Protein AF-A0A0D9X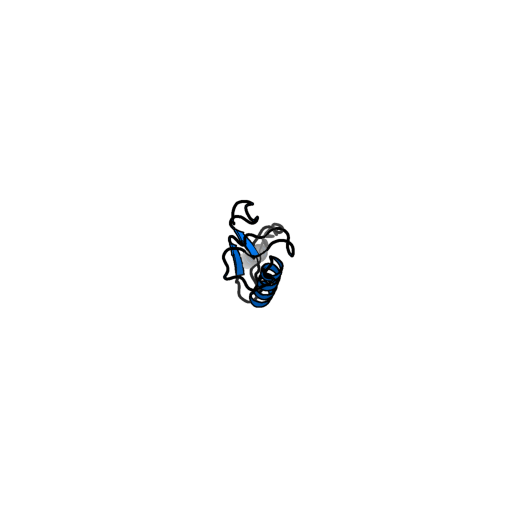G10-F1 (afdb_monomer_lite)

Organism: NCBI:txid77586

pLDDT: mean 80.92, std 14.44, range [48.78, 98.12]

Radius of gyration: 29.99 Å; chains: 1; bounding box: 60×42×80 Å

Structure (mmCIF, N/CA/C/O backbone):
data_AF-A0A0D9XG10-F1
#
_entry.id   AF-A0A0D9XG10-F1
#
loop_
_atom_site.group_PDB
_atom_site.id
_atom_site.type_symbol
_atom_site.label_atom_id
_atom_site.label_alt_id
_atom_site.label_comp_id
_atom_site.label_asym_id
_atom_site.label_entity_id
_atom_site.label_seq_id
_atom_site.pdbx_PDB_ins_code
_atom_site.Cartn_x
_atom_site.Cartn_y
_atom_site.Cartn_z
_atom_site.occupancy
_atom_site.B_iso_or_equiv
_atom_site.auth_seq_id
_atom_site.auth_comp_id
_atom_site.auth_asym_id
_atom_site.auth_atom_id
_atom_site.pdbx_PDB_model_num
ATOM 1 N N . MET A 1 1 ? -38.556 27.025 61.604 1.00 62.66 1 MET A N 1
ATOM 2 C CA . MET A 1 1 ? -37.265 27.427 61.001 1.00 62.66 1 MET A CA 1
ATOM 3 C C . MET A 1 1 ? -36.477 26.237 60.441 1.00 62.66 1 MET A C 1
ATOM 5 O O . MET A 1 1 ? -36.064 26.317 59.297 1.00 62.66 1 MET A O 1
ATOM 9 N N . GLY A 1 2 ? -36.321 25.114 61.161 1.00 77.06 2 GLY A N 1
ATOM 10 C CA . GLY A 1 2 ? -35.474 23.988 60.709 1.00 77.06 2 GLY A CA 1
ATOM 11 C C . GLY A 1 2 ? -35.919 23.256 59.431 1.00 77.06 2 GLY A C 1
ATOM 12 O O . GLY A 1 2 ? -35.093 23.006 58.562 1.00 77.06 2 GLY A O 1
ATOM 13 N N . ILE A 1 3 ? -37.216 22.965 59.270 1.00 80.62 3 ILE A N 1
ATOM 14 C CA . ILE A 1 3 ? -37.722 22.199 58.109 1.00 80.62 3 ILE A CA 1
ATOM 15 C C . ILE A 1 3 ? -37.588 23.002 56.806 1.00 80.62 3 ILE A C 1
ATOM 17 O O . ILE A 1 3 ? -37.202 22.455 55.780 1.00 80.62 3 ILE A O 1
ATOM 21 N N . LEU A 1 4 ? -37.834 24.315 56.856 1.00 79.38 4 LEU A N 1
ATOM 22 C CA . LEU A 1 4 ? -37.693 25.191 55.692 1.00 79.38 4 LEU A CA 1
ATOM 23 C C . LEU A 1 4 ? -36.226 25.319 55.253 1.00 79.38 4 LEU A C 1
ATOM 25 O O . LEU A 1 4 ? -35.950 25.280 54.060 1.00 79.38 4 LEU A O 1
ATOM 29 N N . HIS A 1 5 ? -35.284 25.384 56.201 1.00 80.12 5 HIS A N 1
ATOM 30 C CA . HIS A 1 5 ? -33.851 25.338 55.893 1.00 80.12 5 HIS A CA 1
ATOM 31 C C . HIS A 1 5 ? -33.420 23.995 55.302 1.00 80.12 5 HIS A C 1
ATOM 33 O O . HIS A 1 5 ? -32.619 23.978 54.372 1.00 80.12 5 HIS A O 1
ATOM 39 N N . LEU A 1 6 ? -33.967 22.884 55.803 1.00 80.44 6 LEU A N 1
ATOM 40 C CA . LEU A 1 6 ? -33.657 21.548 55.296 1.00 80.44 6 LEU A CA 1
ATOM 41 C C . LEU A 1 6 ? -34.158 21.361 53.855 1.00 80.44 6 LEU A C 1
ATOM 43 O O . LEU A 1 6 ? -33.435 20.838 53.012 1.00 80.44 6 LEU A O 1
ATOM 47 N N . LEU A 1 7 ? -35.364 21.856 53.557 1.00 83.75 7 LEU A N 1
ATOM 48 C CA . LEU A 1 7 ? -35.918 21.878 52.201 1.00 83.75 7 LEU A CA 1
ATOM 49 C C . LEU A 1 7 ? -35.095 22.773 51.265 1.00 83.75 7 LEU A C 1
ATOM 51 O O . LEU A 1 7 ? -34.860 22.409 50.115 1.00 83.75 7 LEU A O 1
ATOM 55 N N . PHE A 1 8 ? -34.615 23.915 51.761 1.00 82.12 8 PHE A N 1
ATOM 56 C CA . PHE A 1 8 ? -33.770 24.822 50.985 1.00 82.12 8 PHE A CA 1
ATOM 57 C C . PHE A 1 8 ? -32.394 24.211 50.678 1.00 82.12 8 PHE A C 1
ATOM 59 O O . PHE A 1 8 ? -31.906 24.316 49.557 1.00 82.12 8 PHE A O 1
ATOM 66 N N . LEU A 1 9 ? -31.795 23.509 51.645 1.00 79.00 9 LEU A N 1
ATOM 67 C CA . LEU A 1 9 ? -30.555 22.749 51.461 1.00 79.00 9 LEU A CA 1
ATOM 68 C C . LEU A 1 9 ? -30.718 21.625 50.431 1.00 79.00 9 LEU A C 1
ATOM 70 O O . LEU A 1 9 ? -29.862 21.479 49.564 1.00 79.00 9 LEU A O 1
ATOM 74 N N . LEU A 1 10 ? -31.824 20.877 50.470 1.00 78.44 10 LEU A N 1
ATOM 75 C CA . LEU A 1 10 ? -32.113 19.831 49.481 1.00 78.44 10 LEU A CA 1
ATOM 76 C C . LEU A 1 10 ? -32.282 20.396 48.062 1.00 78.44 10 LEU A C 1
ATOM 78 O O . LEU A 1 10 ? -31.762 19.817 47.111 1.00 78.44 10 LEU A O 1
ATOM 82 N N . LEU A 1 11 ? -32.947 21.548 47.917 1.00 77.00 11 LEU A N 1
ATOM 83 C CA . LEU A 1 11 ? -33.081 22.243 46.630 1.00 77.00 11 LEU A CA 1
ATOM 84 C C . LEU A 1 11 ? -31.736 22.738 46.091 1.00 77.00 11 LEU A C 1
ATOM 86 O O . LEU A 1 11 ? -31.481 22.621 44.895 1.00 77.00 11 LEU A O 1
ATOM 90 N N . LEU A 1 12 ? -30.865 23.262 46.960 1.00 72.25 12 LEU A N 1
ATOM 91 C CA . LEU A 1 12 ? -29.523 23.686 46.561 1.00 72.25 12 LEU A CA 1
ATOM 92 C C . LEU A 1 12 ? -28.659 22.503 46.120 1.00 72.25 12 LEU A C 1
ATOM 94 O O . LEU A 1 12 ? -27.945 22.629 45.132 1.00 72.25 12 LEU A O 1
ATOM 98 N N . VAL A 1 13 ? -28.745 21.355 46.798 1.00 70.69 13 VAL A N 1
ATOM 99 C CA . VAL A 1 13 ? -28.000 20.147 46.408 1.00 70.69 13 VAL A CA 1
ATOM 100 C C . VAL A 1 13 ? -28.482 19.622 45.051 1.00 70.69 13 VAL A C 1
ATOM 102 O O . VAL A 1 13 ? -27.654 19.390 44.177 1.00 70.69 13 VAL A O 1
ATOM 105 N N . ALA A 1 14 ? -29.798 19.538 44.829 1.00 69.19 14 ALA A N 1
ATOM 106 C CA . ALA A 1 14 ? -30.362 19.090 43.551 1.00 69.19 14 ALA A CA 1
ATOM 107 C C . ALA A 1 14 ? -30.107 20.071 42.386 1.00 69.19 14 ALA A C 1
ATOM 109 O O . ALA A 1 14 ? -30.049 19.668 41.228 1.00 69.19 14 ALA A O 1
ATOM 110 N N . ALA A 1 15 ? -29.941 21.369 42.661 1.00 63.97 15 ALA A N 1
ATOM 111 C CA . ALA A 1 15 ? -29.633 22.367 41.633 1.00 63.97 15 ALA A CA 1
ATOM 112 C C . ALA A 1 15 ? -28.157 22.360 41.187 1.00 63.97 15 ALA A C 1
ATOM 114 O O . ALA A 1 15 ? -27.823 22.977 40.175 1.00 63.97 15 ALA A O 1
ATOM 115 N N . VAL A 1 16 ? -27.270 21.679 41.925 1.00 59.88 16 VAL A N 1
ATOM 116 C CA . VAL A 1 16 ? -25.838 21.555 41.595 1.00 59.88 16 VAL A CA 1
ATOM 117 C C . VAL A 1 16 ? -25.565 20.333 40.701 1.00 59.88 16 VAL A C 1
ATOM 119 O O . VAL A 1 16 ? -24.436 20.138 40.246 1.00 59.88 16 VAL A O 1
ATOM 122 N N . GLU A 1 17 ? -26.591 19.546 40.358 1.00 59.41 17 GLU A N 1
ATOM 123 C CA . GLU A 1 17 ? -26.469 18.410 39.444 1.00 59.41 17 GLU A CA 1
ATOM 124 C C . GLU A 1 17 ? -26.044 18.866 38.031 1.00 59.41 17 GLU A C 1
ATOM 126 O O . GLU A 1 17 ? -26.835 19.286 37.187 1.00 59.41 17 GLU A O 1
ATOM 131 N N . GLY A 1 18 ? -24.741 18.756 37.772 1.00 53.34 18 GLY A N 1
ATOM 132 C CA . GLY A 1 18 ? -24.183 18.486 36.456 1.00 53.34 18 GLY A CA 1
ATOM 133 C C . GLY A 1 18 ? -24.346 19.593 35.419 1.00 53.34 18 GLY A C 1
ATOM 134 O O . GLY A 1 18 ? -25.078 19.445 34.439 1.00 53.34 18 GLY A O 1
ATOM 135 N N . ARG A 1 19 ? -23.502 20.628 35.503 1.00 54.38 19 ARG A N 1
ATOM 136 C CA . ARG A 1 19 ? -23.035 21.291 34.277 1.00 54.38 19 ARG A CA 1
ATOM 137 C C . ARG A 1 19 ? -22.329 20.229 33.429 1.00 54.38 19 ARG A C 1
ATOM 139 O O . ARG A 1 19 ? -21.171 19.901 33.659 1.00 54.38 19 ARG A O 1
ATOM 146 N N . LYS A 1 20 ? -23.053 19.660 32.467 1.00 50.28 20 LYS A N 1
ATOM 147 C CA . LYS A 1 20 ? -22.500 18.766 31.453 1.00 50.28 20 LYS A CA 1
ATOM 148 C C . LYS A 1 20 ? -21.522 19.592 30.623 1.00 50.28 20 LYS A C 1
ATOM 150 O O . LYS A 1 20 ? -21.945 20.404 29.799 1.00 50.28 20 LYS A O 1
ATOM 155 N N . GLU A 1 21 ? -20.226 19.431 30.879 1.00 58.44 21 GLU A N 1
ATOM 156 C CA . GLU A 1 21 ? -19.192 19.962 30.001 1.00 58.44 21 GLU A CA 1
ATOM 157 C C . GLU A 1 21 ? -19.446 19.406 28.604 1.00 58.44 21 GLU A C 1
ATOM 159 O O . GLU A 1 21 ? -19.345 18.206 28.335 1.00 58.44 21 GLU A O 1
ATOM 164 N N . LYS A 1 22 ? -19.831 20.303 27.698 1.00 50.78 22 LYS A N 1
ATOM 165 C CA . LYS A 1 22 ? -19.754 20.049 26.269 1.00 50.78 22 LYS A CA 1
ATOM 166 C C . LYS A 1 22 ? -18.261 19.966 25.968 1.00 50.78 22 LYS A C 1
ATOM 168 O O . LYS A 1 22 ? -17.629 20.982 25.701 1.00 50.78 22 LYS A O 1
ATOM 173 N N . SER A 1 23 ? -17.698 18.762 26.063 1.00 54.00 23 SER A N 1
ATOM 174 C CA . SER A 1 23 ? -16.416 18.463 25.438 1.00 54.00 23 SER A CA 1
ATOM 175 C C . SER A 1 23 ? -16.592 18.810 23.965 1.00 54.00 23 SER A C 1
ATOM 177 O O . SER A 1 23 ? -17.368 18.174 23.246 1.00 54.00 23 SER A O 1
ATOM 179 N N . GLY A 1 24 ? -16.007 19.939 23.569 1.00 48.78 24 GLY A N 1
ATOM 180 C CA . GLY A 1 24 ? -16.009 20.391 22.194 1.00 48.78 24 GLY A CA 1
ATOM 181 C C . GLY A 1 24 ? -15.386 19.286 21.365 1.00 48.78 24 GLY A C 1
ATOM 182 O O . GLY A 1 24 ? -14.201 19.001 21.514 1.00 48.78 24 GLY A O 1
ATOM 183 N N . GLY A 1 25 ? -16.199 18.639 20.530 1.00 51.72 25 GLY A N 1
ATOM 184 C CA . GLY A 1 25 ? -15.727 17.696 19.532 1.00 51.72 25 GLY A CA 1
ATOM 185 C C . GLY A 1 25 ? -14.787 18.427 18.586 1.00 51.72 25 GLY A C 1
ATOM 186 O O . GLY A 1 25 ? -15.231 19.049 17.624 1.00 51.72 25 GLY A O 1
ATOM 187 N N . GLY A 1 26 ? -13.492 18.386 18.899 1.00 50.72 26 GLY A N 1
ATOM 188 C CA . GLY A 1 26 ? -12.431 18.804 18.003 1.00 50.72 26 GLY A CA 1
ATOM 189 C C . GLY A 1 26 ? -12.538 17.968 16.737 1.00 50.72 26 GLY A C 1
ATOM 190 O O . GLY A 1 26 ? -12.496 16.739 16.787 1.00 50.72 26 GLY A O 1
ATOM 191 N N . GLY A 1 27 ? -12.753 18.634 15.606 1.00 56.16 27 GLY A N 1
ATOM 192 C CA . GLY A 1 27 ? -12.860 17.969 14.318 1.00 56.16 27 GLY A CA 1
ATOM 193 C C . GLY A 1 27 ? -11.631 17.102 14.036 1.00 56.16 27 GLY A C 1
ATOM 194 O O . GLY A 1 27 ? -10.507 17.551 14.180 1.00 56.16 27 GLY A O 1
ATOM 195 N N . GLY A 1 28 ? -11.861 15.852 13.643 1.00 61.31 28 GLY A N 1
ATOM 196 C CA . GLY A 1 28 ? -11.181 15.189 12.525 1.00 61.31 28 GLY A CA 1
ATOM 197 C C . GLY A 1 28 ? -9.666 14.929 12.509 1.00 61.31 28 GLY A C 1
ATOM 198 O O . GLY A 1 28 ? -9.229 14.411 11.490 1.00 61.31 28 GLY A O 1
ATOM 199 N N . TRP A 1 29 ? -8.864 15.225 13.539 1.00 63.91 29 TRP A N 1
ATOM 200 C CA . TRP A 1 29 ? -7.387 15.076 13.456 1.00 63.91 29 TRP A CA 1
ATOM 201 C C . TRP A 1 29 ? -6.783 13.888 14.234 1.00 63.91 29 TRP A C 1
ATOM 203 O O . TRP A 1 29 ? -5.564 13.755 14.298 1.00 63.91 29 TRP A O 1
ATOM 213 N N . GLY A 1 30 ? -7.601 13.017 14.834 1.00 77.56 30 GLY A N 1
ATOM 214 C CA . GLY A 1 30 ? -7.125 11.848 15.590 1.00 77.56 30 GLY A CA 1
ATOM 215 C C . GLY A 1 30 ? -7.049 10.567 14.754 1.00 77.56 30 GLY A C 1
ATOM 216 O O . GLY A 1 30 ? -7.910 10.332 13.903 1.00 77.56 30 GLY A O 1
ATOM 217 N N . LEU A 1 31 ? -6.058 9.708 15.031 1.00 85.25 31 LEU A N 1
ATOM 218 C CA . LEU A 1 31 ? -6.020 8.348 14.482 1.00 85.25 31 LEU A CA 1
ATOM 219 C C . LEU A 1 31 ? -7.296 7.595 14.871 1.00 85.25 31 LEU A C 1
ATOM 221 O O . LEU A 1 31 ? -7.723 7.611 16.028 1.00 85.25 31 LEU A O 1
ATOM 225 N N . ARG A 1 32 ? -7.910 6.932 13.889 1.00 88.81 32 ARG A N 1
ATOM 226 C CA . ARG A 1 32 ? -9.119 6.134 14.093 1.00 88.81 32 ARG A CA 1
ATOM 227 C C . ARG A 1 32 ? -8.736 4.688 14.359 1.00 88.81 32 ARG A C 1
ATOM 229 O O . ARG A 1 32 ? -8.403 3.956 13.437 1.00 88.81 32 ARG A O 1
ATOM 236 N N . PHE A 1 33 ? -8.805 4.294 15.622 1.00 93.06 33 PHE A N 1
ATOM 237 C CA . PHE A 1 33 ? -8.639 2.904 16.032 1.00 93.06 33 PHE A CA 1
ATOM 238 C C . PHE A 1 33 ? -9.912 2.108 15.741 1.00 93.06 33 PHE A C 1
ATOM 240 O O . PHE A 1 33 ? -11.028 2.637 15.808 1.00 93.06 33 PHE A O 1
ATOM 247 N N . ARG A 1 34 ? -9.759 0.818 15.439 1.00 93.00 34 ARG A N 1
ATOM 248 C CA . ARG A 1 34 ? -10.897 -0.078 15.213 1.00 93.00 34 ARG A CA 1
ATOM 249 C C . ARG A 1 34 ? -11.749 -0.193 16.474 1.00 93.00 34 ARG A C 1
ATOM 251 O O . ARG A 1 34 ? -11.251 -0.581 17.524 1.00 93.00 34 ARG A O 1
ATOM 258 N N . SER A 1 35 ? -13.050 0.072 16.356 1.00 90.81 35 SER A N 1
ATOM 259 C CA . SER A 1 35 ? -13.965 0.131 17.509 1.00 90.81 35 SER A CA 1
ATOM 260 C C . SER A 1 35 ? -14.104 -1.186 18.284 1.00 90.81 35 SER A C 1
ATOM 262 O O . SER A 1 35 ? -14.497 -1.148 19.444 1.00 90.81 35 SER A O 1
ATOM 264 N N . GLY A 1 36 ? -13.835 -2.335 17.652 1.00 93.75 36 GLY A N 1
ATOM 265 C CA . GLY A 1 36 ? -13.942 -3.647 18.297 1.00 93.75 36 GLY A CA 1
ATOM 266 C C . GLY A 1 36 ? -12.669 -4.073 19.032 1.00 93.75 36 GLY A C 1
ATOM 267 O O . GLY A 1 36 ? -12.735 -4.519 20.170 1.00 93.75 36 GLY A O 1
ATOM 268 N N . SER A 1 37 ? -11.510 -3.931 18.387 1.00 93.88 37 SER A N 1
ATOM 269 C CA . SER A 1 37 ? -10.221 -4.409 18.906 1.00 93.88 37 SER A CA 1
ATOM 270 C C . SER A 1 37 ? -9.370 -3.324 19.569 1.00 93.88 37 SER A C 1
ATOM 272 O O . SER A 1 37 ? -8.394 -3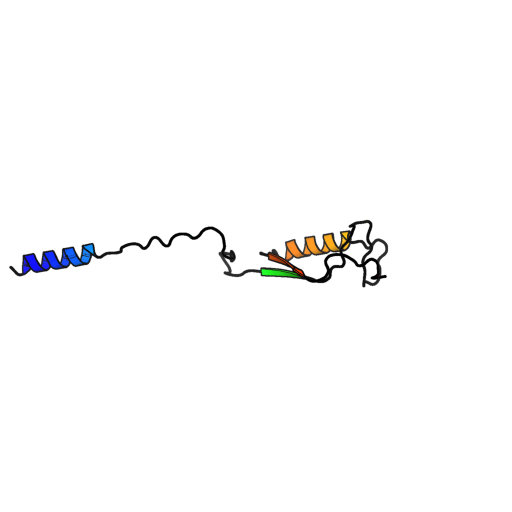.646 20.238 1.00 93.88 37 SER A O 1
ATOM 274 N N . GLY A 1 38 ? -9.676 -2.042 19.345 1.00 94.81 38 GLY A N 1
ATOM 275 C CA . GLY A 1 38 ? -8.832 -0.922 19.768 1.00 94.81 38 GLY A CA 1
ATOM 276 C C . GLY A 1 38 ? -7.480 -0.856 19.046 1.00 94.81 38 GLY A C 1
ATOM 277 O O . GLY A 1 38 ? -6.594 -0.128 19.479 1.00 94.81 38 GLY A O 1
ATOM 278 N N . THR A 1 39 ? -7.292 -1.614 17.962 1.00 95.81 39 THR A N 1
ATOM 279 C CA . THR A 1 39 ? -6.016 -1.697 17.238 1.00 95.81 39 THR A CA 1
ATOM 280 C C . THR A 1 39 ? -5.945 -0.705 16.083 1.00 95.81 39 THR A C 1
ATOM 282 O O . THR A 1 39 ? -6.970 -0.317 15.516 1.00 95.81 39 THR A O 1
ATOM 285 N N . PHE A 1 40 ? -4.716 -0.365 15.699 1.00 95.94 40 PHE A N 1
ATOM 286 C CA . PHE A 1 40 ? -4.387 0.370 14.482 1.00 95.94 40 PHE A CA 1
ATOM 287 C C . PHE A 1 40 ? -3.247 -0.365 13.772 1.00 95.94 40 PHE A C 1
ATOM 289 O O . PHE A 1 40 ? -2.144 -0.467 14.313 1.00 95.94 40 PHE A O 1
ATOM 296 N N . LYS A 1 41 ? -3.523 -0.947 12.605 1.00 96.38 41 LYS A N 1
ATOM 297 C CA . LYS A 1 41 ? -2.567 -1.758 11.847 1.00 96.38 41 LYS A CA 1
ATOM 298 C C . LYS A 1 41 ? -1.907 -0.912 10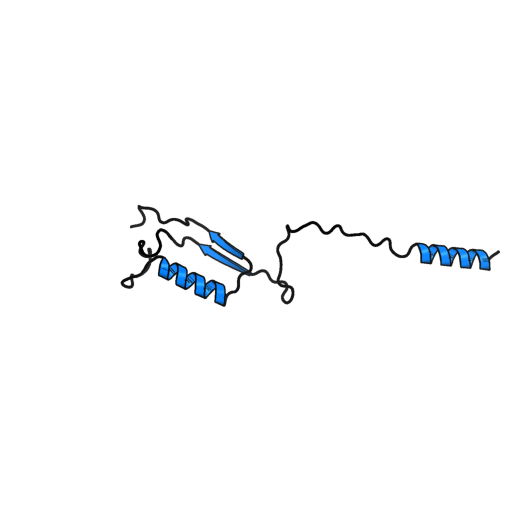.764 1.00 96.38 41 LYS A C 1
ATOM 300 O O . LYS A 1 41 ? -2.589 -0.332 9.922 1.00 96.38 41 LYS A O 1
ATOM 305 N N . VAL A 1 42 ? -0.577 -0.918 10.754 1.00 97.12 42 VAL A N 1
ATOM 306 C CA . VAL A 1 42 ? 0.237 -0.254 9.735 1.00 97.12 42 VAL A CA 1
ATOM 307 C C . VAL A 1 42 ? 0.948 -1.303 8.893 1.00 97.12 42 VAL A C 1
ATOM 309 O O . VAL A 1 42 ? 1.600 -2.189 9.440 1.00 97.12 42 VAL A O 1
ATOM 312 N N . VAL A 1 43 ? 0.853 -1.187 7.571 1.00 97.62 43 VAL A N 1
ATOM 313 C CA . VAL A 1 43 ? 1.700 -1.945 6.640 1.00 97.62 43 VAL A CA 1
ATOM 314 C C . VAL A 1 43 ? 2.749 -1.001 6.075 1.00 97.62 43 VAL A C 1
ATOM 316 O O . VAL A 1 43 ? 2.418 0.014 5.463 1.00 97.62 43 VAL A O 1
ATOM 319 N N . GLN A 1 44 ? 4.019 -1.336 6.280 1.00 96.62 44 GLN A N 1
ATOM 320 C CA . GLN A 1 44 ? 5.143 -0.581 5.744 1.00 96.62 44 GLN A CA 1
ATOM 321 C C . GLN A 1 44 ? 5.706 -1.285 4.509 1.00 96.62 44 GLN A C 1
ATOM 323 O O . GLN A 1 44 ? 6.011 -2.474 4.547 1.00 96.62 44 GLN A O 1
ATOM 328 N N . VAL A 1 45 ? 5.859 -0.535 3.422 1.00 94.44 45 VAL A N 1
ATOM 329 C CA . VAL A 1 45 ? 6.488 -0.984 2.180 1.00 94.44 45 VAL A CA 1
ATOM 330 C C . VAL A 1 45 ? 7.761 -0.168 1.994 1.00 94.44 45 VAL A C 1
ATOM 332 O O . VAL A 1 45 ? 7.693 1.049 1.826 1.00 94.44 45 VAL A O 1
ATOM 335 N N . ALA A 1 46 ? 8.916 -0.821 2.051 1.00 91.25 46 ALA A N 1
ATOM 336 C CA . ALA A 1 46 ? 10.215 -0.172 1.909 1.00 91.25 46 ALA A CA 1
ATOM 337 C C . ALA A 1 46 ? 10.845 -0.484 0.545 1.00 91.25 46 ALA A C 1
ATOM 339 O O . ALA A 1 46 ? 10.654 -1.585 0.036 1.00 91.25 46 ALA A O 1
ATOM 340 N N . ASP A 1 47 ? 11.561 0.493 -0.025 1.00 85.62 47 ASP A N 1
ATOM 341 C CA . ASP A 1 47 ? 12.527 0.331 -1.130 1.00 85.62 47 ASP A CA 1
ATOM 342 C C . ASP A 1 47 ? 12.056 -0.556 -2.300 1.00 85.62 47 ASP A C 1
ATOM 344 O O . ASP A 1 47 ? 12.803 -1.335 -2.876 1.00 85.62 47 ASP A O 1
ATOM 348 N N . MET A 1 48 ? 10.787 -0.423 -2.693 1.00 83.94 48 MET A N 1
ATOM 349 C CA . MET A 1 48 ? 10.159 -1.258 -3.728 1.00 83.94 48 MET A CA 1
ATOM 350 C C . MET A 1 48 ? 10.677 -1.029 -5.164 1.00 83.94 48 MET A C 1
ATOM 352 O O . MET A 1 48 ? 10.153 -1.663 -6.077 1.00 83.94 48 MET A O 1
ATOM 356 N N . HIS A 1 49 ? 11.622 -0.096 -5.370 1.00 85.81 49 HIS A N 1
ATOM 357 C CA . HIS A 1 49 ? 12.216 0.281 -6.666 1.00 85.81 49 HIS A CA 1
ATOM 358 C C . HIS A 1 49 ? 11.210 0.337 -7.832 1.00 85.81 49 HIS A C 1
ATOM 360 O O . HIS A 1 49 ? 11.455 -0.162 -8.929 1.00 85.81 49 HIS A O 1
ATOM 366 N N . TYR A 1 50 ? 10.056 0.958 -7.591 1.00 87.12 50 TYR A N 1
ATOM 367 C CA . TYR A 1 50 ? 8.944 0.981 -8.536 1.00 87.12 50 TYR A CA 1
ATOM 368 C C . TYR A 1 50 ? 9.110 2.127 -9.541 1.00 87.12 50 TYR A C 1
ATOM 370 O O . TYR A 1 50 ? 9.440 3.253 -9.156 1.00 87.12 50 TYR A O 1
ATOM 378 N N . ALA A 1 51 ? 8.863 1.883 -10.828 1.00 87.25 51 ALA A N 1
ATOM 379 C CA . ALA A 1 51 ? 8.954 2.903 -11.870 1.00 87.25 51 ALA A CA 1
ATOM 380 C C . ALA A 1 51 ? 7.746 2.875 -12.831 1.00 87.25 51 ALA A C 1
ATOM 382 O O . ALA A 1 51 ? 6.653 3.296 -12.442 1.00 87.25 51 ALA A O 1
ATOM 383 N N . ASP A 1 52 ? 7.919 2.428 -14.079 1.00 88.19 52 ASP A N 1
ATOM 384 C CA . ASP A 1 52 ? 6.957 2.585 -15.176 1.00 88.19 52 ASP A CA 1
ATOM 385 C C . ASP A 1 52 ? 6.090 1.337 -15.412 1.00 88.19 52 ASP A C 1
ATOM 387 O O . ASP A 1 52 ? 5.692 1.017 -16.545 1.00 88.19 52 ASP A O 1
ATOM 391 N N . GLY A 1 53 ? 5.751 0.609 -14.347 1.00 88.56 53 GLY A N 1
ATOM 392 C CA . GLY A 1 53 ? 4.749 -0.446 -14.434 1.00 88.56 53 GLY A CA 1
ATOM 393 C C . GLY A 1 53 ? 5.247 -1.602 -15.306 1.00 88.56 53 GLY A C 1
ATOM 394 O O . GLY A 1 53 ? 6.341 -2.131 -15.143 1.00 88.56 53 GLY A O 1
ATOM 395 N N . ARG A 1 54 ? 4.455 -1.958 -16.323 1.00 89.44 54 ARG A N 1
ATOM 396 C CA . ARG A 1 54 ? 4.788 -3.034 -17.274 1.00 89.44 54 ARG A CA 1
ATOM 397 C C . ARG A 1 54 ? 6.110 -2.815 -18.024 1.00 89.44 54 ARG A C 1
ATOM 399 O O . ARG A 1 54 ? 6.657 -3.771 -18.562 1.00 89.44 54 ARG A O 1
ATOM 406 N N . ARG A 1 55 ? 6.575 -1.566 -18.142 1.00 87.56 55 ARG A N 1
ATOM 407 C CA . ARG A 1 55 ? 7.800 -1.220 -18.885 1.00 87.56 55 ARG A CA 1
ATOM 408 C C . ARG A 1 55 ? 9.066 -1.394 -18.055 1.00 87.56 55 ARG A C 1
ATOM 410 O O . ARG A 1 55 ? 10.152 -1.424 -18.627 1.00 87.56 55 ARG A O 1
ATOM 417 N N . THR A 1 56 ? 8.930 -1.523 -16.743 1.00 86.38 56 THR A N 1
ATOM 418 C CA . THR A 1 56 ? 10.054 -1.625 -15.825 1.00 86.38 56 THR A CA 1
ATOM 419 C C . THR A 1 56 ? 10.099 -3.029 -15.251 1.00 86.38 56 THR A C 1
ATOM 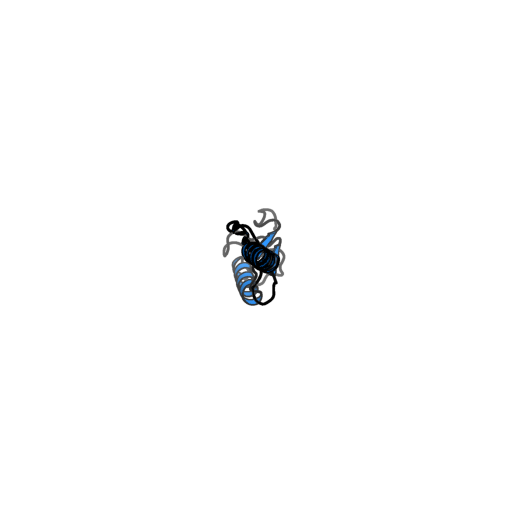421 O O . THR A 1 56 ? 9.135 -3.499 -14.653 1.00 86.38 56 THR A O 1
ATOM 424 N N . GLY A 1 57 ? 11.221 -3.711 -15.481 1.00 86.06 57 GLY A N 1
ATOM 425 C CA . GLY A 1 57 ? 11.496 -5.013 -14.883 1.00 86.06 57 GLY A CA 1
ATOM 426 C C . GLY A 1 57 ? 11.816 -4.899 -13.395 1.00 86.06 57 GLY A C 1
ATOM 427 O O . GLY A 1 57 ? 12.315 -3.866 -12.943 1.00 86.06 57 GLY A O 1
ATOM 428 N N . CYS A 1 58 ? 11.568 -5.978 -12.662 1.00 84.19 58 CYS A N 1
ATOM 429 C CA . CYS A 1 58 ? 11.949 -6.108 -11.256 1.00 84.19 58 CYS A CA 1
ATOM 430 C C . CYS A 1 58 ? 13.476 -5.983 -11.081 1.00 84.19 58 CYS A C 1
ATOM 432 O O . CYS A 1 58 ? 14.227 -6.388 -11.970 1.00 84.19 58 CYS A O 1
ATOM 434 N N . LEU A 1 59 ? 13.922 -5.422 -9.956 1.00 79.12 59 LEU A N 1
ATOM 435 C CA . LEU A 1 59 ? 15.323 -5.445 -9.518 1.00 79.12 59 LEU A CA 1
ATOM 436 C C . LEU A 1 59 ? 15.494 -6.403 -8.344 1.00 79.12 59 LEU A C 1
ATOM 438 O O . LEU A 1 59 ? 14.512 -6.723 -7.677 1.00 79.12 59 LEU A O 1
ATOM 442 N N . ASP A 1 60 ? 16.734 -6.827 -8.104 1.00 76.00 60 ASP A N 1
ATOM 443 C CA . ASP A 1 60 ? 17.142 -7.523 -6.877 1.00 76.00 60 ASP A CA 1
ATOM 444 C C . ASP A 1 60 ? 16.395 -8.846 -6.614 1.00 76.00 60 ASP A C 1
ATOM 446 O O . ASP A 1 60 ? 16.242 -9.288 -5.476 1.00 76.00 60 ASP A O 1
ATOM 450 N N . VAL A 1 61 ? 15.925 -9.499 -7.684 1.00 76.94 61 VAL A N 1
ATOM 451 C CA . VAL A 1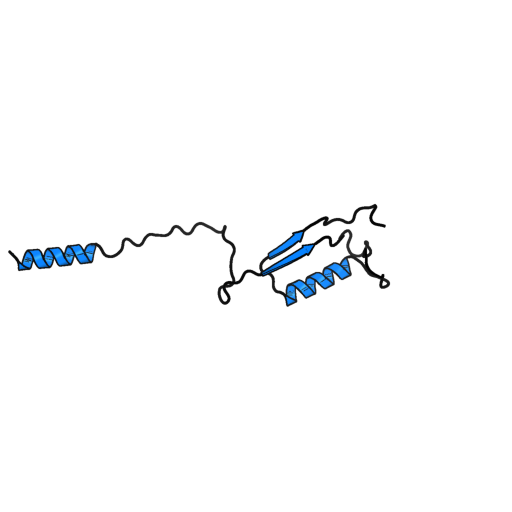 61 ? 15.230 -10.792 -7.641 1.00 76.94 61 VAL A CA 1
ATOM 452 C C . VAL A 1 61 ? 15.784 -11.743 -8.698 1.00 76.94 61 VAL A C 1
ATOM 454 O O . VAL A 1 61 ? 16.086 -11.327 -9.818 1.00 76.94 61 VAL A O 1
ATOM 457 N N . GLU A 1 62 ? 15.876 -13.035 -8.371 1.00 73.38 62 GLU A N 1
ATOM 458 C CA . GLU A 1 62 ? 16.171 -14.073 -9.364 1.00 73.38 62 GLU A CA 1
ATOM 459 C C . GLU A 1 62 ? 15.040 -14.102 -10.402 1.00 73.38 62 GLU A C 1
ATOM 461 O O . GLU A 1 62 ? 13.881 -14.408 -10.112 1.00 73.38 62 GLU A O 1
ATOM 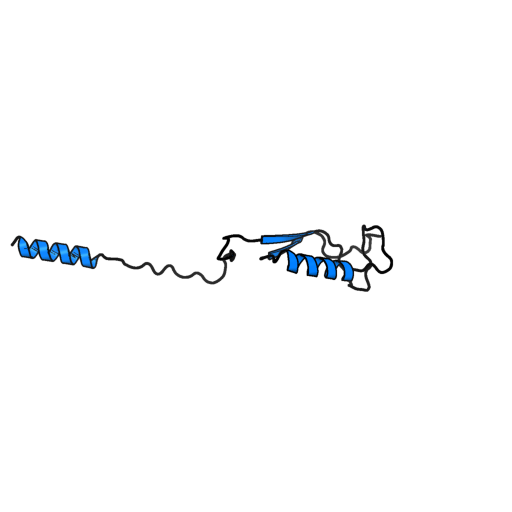466 N N . VAL A 1 63 ? 15.371 -13.654 -11.611 1.00 65.31 63 VAL A N 1
ATOM 467 C CA . VAL A 1 63 ? 14.402 -13.171 -12.593 1.00 65.31 63 VAL A CA 1
ATOM 468 C C . VAL A 1 63 ? 13.543 -14.314 -13.137 1.00 65.31 63 VAL A C 1
ATOM 470 O O . VAL A 1 63 ? 14.021 -15.173 -13.875 1.00 65.31 63 VAL A O 1
ATOM 473 N N . ALA A 1 64 ? 12.236 -14.275 -12.869 1.00 65.38 64 ALA A N 1
ATOM 474 C CA . ALA A 1 64 ? 11.258 -14.980 -13.691 1.00 65.38 64 ALA A CA 1
ATOM 475 C C . ALA A 1 64 ? 11.010 -14.175 -14.978 1.00 65.38 64 ALA A C 1
ATOM 477 O O . ALA A 1 64 ? 10.794 -12.959 -14.926 1.00 65.38 64 ALA A O 1
ATOM 478 N N . ALA A 1 65 ? 11.023 -14.836 -16.138 1.00 76.62 65 ALA A N 1
ATOM 479 C CA . ALA A 1 65 ? 10.717 -14.192 -17.414 1.00 76.62 65 ALA A CA 1
ATOM 480 C C . ALA A 1 65 ? 9.376 -13.436 -17.333 1.00 76.62 65 ALA A C 1
ATOM 482 O O . ALA A 1 65 ? 8.347 -14.012 -16.982 1.00 76.62 65 ALA A O 1
ATOM 483 N N . GLY A 1 66 ? 9.396 -12.137 -17.643 1.00 79.69 66 GLY A N 1
ATOM 484 C CA . GLY A 1 66 ? 8.207 -11.281 -17.591 1.00 79.69 66 GLY A CA 1
ATOM 485 C C . GLY A 1 66 ? 7.919 -10.616 -16.239 1.00 79.69 66 GLY A C 1
ATOM 486 O O . GLY A 1 66 ? 6.847 -10.030 -16.093 1.00 79.69 66 GLY A O 1
ATOM 487 N N . CYS A 1 67 ? 8.838 -10.665 -15.265 1.00 88.00 67 CYS A N 1
ATOM 488 C CA . CYS A 1 67 ? 8.712 -9.862 -14.044 1.00 88.00 67 CYS A CA 1
ATOM 489 C C . CYS A 1 67 ? 8.742 -8.364 -14.376 1.00 88.00 67 CYS A C 1
ATOM 491 O O . CYS A 1 67 ? 9.647 -7.885 -15.061 1.00 88.00 67 CYS A O 1
ATOM 493 N N . SER A 1 68 ? 7.761 -7.626 -13.869 1.00 90.88 68 SER A N 1
ATOM 494 C CA . SER A 1 68 ? 7.665 -6.171 -13.964 1.00 90.88 68 SER A CA 1
ATOM 495 C C . SER A 1 68 ? 7.101 -5.580 -12.677 1.00 90.88 68 SER A C 1
ATOM 497 O O . SER A 1 68 ? 6.595 -6.313 -11.825 1.00 90.88 68 SER A O 1
ATOM 499 N N . ASP A 1 69 ? 7.076 -4.256 -12.566 1.00 91.00 69 ASP A N 1
ATOM 500 C CA . ASP A 1 69 ? 6.420 -3.564 -11.451 1.00 91.00 69 ASP A CA 1
ATOM 501 C C . ASP A 1 69 ? 4.953 -4.002 -11.258 1.00 91.00 69 ASP A C 1
ATOM 503 O O . ASP A 1 69 ? 4.433 -3.931 -10.147 1.00 91.00 69 ASP A O 1
ATOM 507 N N . LEU A 1 70 ? 4.279 -4.518 -12.301 1.00 92.31 70 LEU A N 1
ATOM 508 C CA . LEU A 1 70 ? 2.926 -5.078 -12.168 1.00 92.31 70 LEU A CA 1
ATOM 509 C C . LEU A 1 70 ? 2.878 -6.288 -11.229 1.00 92.31 70 LEU A C 1
ATOM 511 O O . LEU A 1 70 ? 1.869 -6.502 -10.556 1.00 92.31 70 LEU A O 1
ATOM 515 N N . ASN A 1 71 ? 3.950 -7.076 -11.161 1.00 90.88 71 ASN A N 1
ATOM 516 C CA . ASN A 1 71 ? 4.068 -8.173 -10.208 1.00 90.88 71 ASN A CA 1
ATOM 517 C C . ASN A 1 71 ? 4.134 -7.623 -8.779 1.00 90.88 71 ASN A C 1
ATOM 519 O O . ASN A 1 71 ? 3.430 -8.132 -7.904 1.00 90.88 71 ASN A O 1
ATOM 523 N N . THR A 1 72 ? 4.886 -6.539 -8.568 1.00 90.56 72 THR A N 1
ATOM 524 C CA . THR A 1 72 ? 4.928 -5.804 -7.297 1.00 90.56 72 THR A CA 1
ATOM 525 C C . THR A 1 72 ? 3.551 -5.237 -6.946 1.00 90.56 72 THR A C 1
ATOM 527 O O . THR A 1 72 ? 3.070 -5.455 -5.834 1.00 90.56 72 THR A O 1
ATOM 530 N N . THR A 1 73 ? 2.839 -4.608 -7.891 1.00 93.25 73 THR A N 1
ATOM 531 C CA . THR A 1 73 ? 1.457 -4.136 -7.679 1.00 93.25 73 THR A CA 1
ATOM 532 C C . THR A 1 73 ? 0.524 -5.282 -7.291 1.00 93.25 73 THR A C 1
ATOM 534 O O . THR A 1 73 ? -0.246 -5.162 -6.339 1.00 93.25 73 THR A O 1
ATOM 537 N N . ALA A 1 74 ? 0.594 -6.413 -8.000 1.00 94.38 74 ALA A N 1
ATOM 538 C CA . ALA A 1 74 ? -0.245 -7.577 -7.737 1.00 94.38 74 ALA A CA 1
ATOM 539 C C . ALA A 1 74 ? 0.070 -8.229 -6.382 1.00 94.38 74 ALA A C 1
ATOM 541 O O . ALA A 1 74 ? -0.822 -8.780 -5.732 1.00 94.38 74 ALA A O 1
ATOM 542 N N . PHE A 1 75 ? 1.330 -8.200 -5.946 1.00 92.81 75 PHE A N 1
ATOM 543 C CA . PHE A 1 75 ? 1.726 -8.613 -4.603 1.00 92.81 75 PHE A CA 1
ATOM 544 C C . PHE A 1 75 ? 1.132 -7.682 -3.540 1.00 92.81 75 PHE A C 1
ATOM 546 O O . PHE A 1 75 ? 0.387 -8.155 -2.682 1.00 92.81 75 PHE A O 1
ATOM 553 N N . LEU A 1 76 ? 1.363 -6.369 -3.647 1.00 95.31 76 LEU A N 1
ATOM 554 C CA . LEU A 1 76 ? 0.852 -5.381 -2.691 1.00 95.31 76 LEU A CA 1
ATOM 555 C C . LEU A 1 76 ? -0.676 -5.403 -2.599 1.00 95.31 76 LEU A C 1
ATOM 557 O O . LEU A 1 76 ? -1.229 -5.363 -1.506 1.00 95.31 76 LEU A O 1
ATOM 561 N N . TYR A 1 77 ? -1.370 -5.564 -3.726 1.00 97.25 77 TYR A N 1
ATOM 562 C CA . TYR A 1 77 ? -2.825 -5.702 -3.743 1.00 97.25 77 TYR A CA 1
ATOM 563 C C . TYR A 1 77 ? -3.314 -6.908 -2.926 1.00 97.25 77 TYR A C 1
ATOM 565 O O . TYR A 1 77 ? -4.282 -6.806 -2.170 1.00 97.25 77 TYR A O 1
ATOM 573 N N . ARG A 1 78 ? -2.653 -8.065 -3.055 1.00 97.94 78 ARG A N 1
ATOM 574 C CA . ARG A 1 78 ? -2.989 -9.257 -2.262 1.00 97.94 78 ARG A CA 1
ATOM 575 C C . ARG A 1 78 ? -2.669 -9.047 -0.786 1.00 97.94 78 ARG A C 1
ATOM 577 O O . ARG A 1 78 ? -3.506 -9.381 0.046 1.00 97.94 78 ARG A O 1
ATOM 584 N N . LEU A 1 79 ? -1.516 -8.448 -0.488 1.00 97.62 79 LEU A N 1
ATOM 585 C CA . LEU A 1 79 ? -1.090 -8.138 0.873 1.00 97.62 79 LEU A CA 1
ATOM 586 C C . LEU A 1 79 ? -2.079 -7.201 1.574 1.00 97.62 79 LEU A C 1
ATOM 588 O O . LEU A 1 79 ? -2.540 -7.516 2.662 1.00 97.62 79 LEU A O 1
ATOM 592 N N . PHE A 1 80 ? -2.473 -6.091 0.945 1.00 97.94 80 PHE A N 1
ATOM 593 C CA . PHE A 1 80 ? -3.382 -5.122 1.566 1.00 97.94 80 PHE A CA 1
ATOM 594 C C . PHE A 1 80 ? -4.771 -5.703 1.821 1.00 97.94 80 PHE A C 1
ATOM 596 O O . PHE A 1 80 ? -5.380 -5.381 2.834 1.00 97.94 80 PHE A O 1
ATOM 603 N N . ARG A 1 81 ? -5.262 -6.598 0.954 1.00 98.06 81 ARG A N 1
ATOM 604 C CA . ARG A 1 81 ? -6.529 -7.300 1.207 1.00 98.06 81 ARG A CA 1
ATOM 605 C C . ARG A 1 81 ? -6.433 -8.336 2.322 1.00 98.06 81 ARG A C 1
ATOM 607 O O . ARG A 1 81 ? -7.417 -8.544 3.016 1.00 98.06 81 ARG A O 1
ATOM 614 N N . ALA A 1 82 ? -5.293 -9.010 2.453 1.00 98.12 82 ALA A N 1
ATOM 615 C CA . ALA A 1 82 ? -5.087 -10.000 3.505 1.00 98.12 82 ALA A CA 1
ATOM 616 C C . ALA A 1 82 ? -4.877 -9.334 4.871 1.00 98.12 82 ALA A C 1
ATOM 618 O O . ALA A 1 82 ? -5.417 -9.793 5.873 1.00 98.12 82 ALA A O 1
ATOM 619 N N . GLU A 1 83 ? -4.119 -8.238 4.902 1.00 97.44 83 GLU A N 1
ATOM 620 C CA . GLU A 1 83 ? -3.785 -7.547 6.142 1.00 97.44 83 GLU A CA 1
ATOM 621 C C . GLU A 1 83 ? -4.847 -6.553 6.596 1.00 97.44 83 GLU A C 1
ATOM 623 O O . GLU A 1 83 ? -4.949 -6.328 7.802 1.00 97.44 83 GLU A O 1
ATOM 628 N N . ASP A 1 84 ? -5.623 -5.976 5.674 1.00 96.50 84 ASP A N 1
ATOM 629 C CA . ASP A 1 84 ? -6.591 -4.909 5.951 1.00 96.50 84 ASP A CA 1
ATOM 630 C C . ASP A 1 84 ? -5.941 -3.786 6.801 1.00 96.50 84 ASP A C 1
ATOM 632 O O . ASP A 1 84 ? -6.224 -3.647 7.988 1.00 96.50 84 ASP A O 1
ATOM 636 N N . PRO A 1 85 ? -4.941 -3.039 6.299 1.00 97.00 85 PRO A N 1
ATOM 637 C CA . PRO A 1 85 ? -4.273 -2.016 7.104 1.00 97.00 85 PRO A CA 1
ATOM 638 C C . PRO A 1 85 ? -5.132 -0.756 7.277 1.00 97.00 85 PRO A C 1
ATOM 640 O O . PRO A 1 85 ? -5.835 -0.341 6.361 1.00 97.00 85 PRO A O 1
ATOM 643 N N . ASP A 1 86 ? -4.991 -0.085 8.422 1.00 96.00 86 ASP A N 1
ATOM 644 C CA . ASP A 1 86 ? -5.568 1.248 8.652 1.00 96.00 86 ASP A CA 1
ATOM 645 C C . ASP A 1 86 ? -4.700 2.354 8.015 1.00 96.00 86 ASP A C 1
ATOM 647 O O . ASP A 1 86 ? -5.186 3.436 7.684 1.00 96.00 86 ASP A O 1
ATOM 651 N N . LEU A 1 87 ? -3.404 2.077 7.826 1.00 95.69 87 LEU A N 1
ATOM 652 C CA . LEU A 1 87 ? -2.449 2.960 7.161 1.00 95.69 87 LEU A CA 1
ATOM 653 C C . LEU A 1 87 ? -1.397 2.147 6.400 1.00 95.69 87 LEU A C 1
ATOM 655 O O . LEU A 1 87 ? -0.803 1.212 6.938 1.00 95.69 87 LEU A O 1
ATOM 659 N N . VAL A 1 88 ? -1.115 2.553 5.163 1.00 96.56 88 VAL A N 1
ATOM 660 C CA . VAL A 1 88 ? 0.023 2.048 4.388 1.00 96.56 88 VAL A CA 1
ATOM 661 C C . VAL A 1 88 ? 1.089 3.132 4.321 1.00 96.56 88 VAL A C 1
ATOM 663 O O . VAL A 1 88 ? 0.809 4.253 3.892 1.00 96.56 88 VAL A O 1
ATOM 666 N N . VAL A 1 89 ? 2.311 2.803 4.730 1.00 95.81 89 VAL A N 1
ATOM 667 C CA . VAL A 1 89 ? 3.448 3.728 4.709 1.00 95.81 89 VAL A CA 1
ATOM 668 C C . VAL A 1 89 ? 4.474 3.233 3.703 1.00 95.81 89 VAL A C 1
ATOM 670 O O . VAL A 1 89 ? 4.994 2.130 3.830 1.00 95.81 89 VAL A O 1
ATOM 673 N N . PHE A 1 90 ? 4.792 4.070 2.720 1.00 93.38 90 PHE A N 1
ATOM 674 C CA . PHE A 1 90 ? 5.878 3.812 1.781 1.00 93.38 90 PHE A CA 1
ATOM 675 C C . PHE A 1 90 ? 7.137 4.537 2.252 1.00 93.38 90 PHE A C 1
ATOM 677 O O . PHE A 1 90 ? 7.147 5.768 2.331 1.00 93.38 90 PHE A O 1
ATOM 684 N N . THR A 1 91 ? 8.187 3.784 2.564 1.00 90.50 91 THR A N 1
ATOM 685 C CA . THR A 1 91 ? 9.468 4.310 3.053 1.00 90.50 91 THR A CA 1
ATOM 686 C C . THR A 1 91 ? 10.593 4.050 2.057 1.00 90.50 91 THR A C 1
ATOM 688 O O . THR A 1 91 ? 10.518 3.120 1.259 1.00 90.50 91 THR A O 1
ATOM 691 N N . GLY A 1 92 ? 11.650 4.861 2.118 1.00 83.75 92 GLY A N 1
ATOM 692 C CA . GLY A 1 92 ? 12.813 4.700 1.244 1.00 83.75 92 GLY A CA 1
ATOM 693 C C . GLY A 1 92 ? 12.616 5.262 -0.171 1.00 83.75 92 GLY A C 1
ATOM 694 O O . GLY A 1 92 ? 11.720 6.090 -0.411 1.00 83.75 92 GLY A O 1
ATOM 695 N N . ARG A 1 93 ? 13.481 4.869 -1.118 1.00 69.62 93 ARG A N 1
ATOM 696 C CA . ARG A 1 93 ? 13.427 5.391 -2.496 1.00 69.62 93 ARG A CA 1
ATOM 697 C C . ARG A 1 93 ? 12.295 4.721 -3.265 1.00 69.62 93 ARG A C 1
ATOM 699 O O . ARG A 1 93 ? 12.372 3.580 -3.698 1.00 69.62 93 ARG A O 1
ATOM 706 N N . ARG A 1 94 ? 11.217 5.483 -3.467 1.00 65.12 94 ARG A N 1
ATOM 707 C CA . ARG A 1 94 ? 10.050 5.029 -4.239 1.00 65.12 94 ARG A CA 1
ATOM 708 C C . ARG A 1 94 ? 10.364 4.779 -5.711 1.00 65.12 94 ARG A C 1
ATOM 710 O O . ARG A 1 94 ? 9.755 3.891 -6.292 1.00 65.12 94 ARG A O 1
ATOM 717 N N . LYS A 1 95 ? 11.250 5.588 -6.299 1.00 66.94 95 LYS A N 1
ATOM 718 C CA . LYS A 1 95 ? 11.632 5.494 -7.710 1.00 66.94 95 LYS A CA 1
ATOM 719 C C . LYS A 1 95 ? 12.914 4.694 -7.863 1.00 66.94 95 LYS A C 1
ATOM 721 O O . LYS A 1 95 ? 13.853 4.917 -7.105 1.00 66.94 95 LYS A O 1
ATOM 726 N N . LYS A 1 96 ? 12.932 3.848 -8.886 1.00 71.94 96 LYS A N 1
ATOM 727 C CA . LYS A 1 96 ? 14.131 3.186 -9.402 1.00 71.94 96 LYS A CA 1
ATOM 728 C C . LYS A 1 96 ? 15.156 4.222 -9.876 1.00 71.94 96 LYS A C 1
ATOM 730 O O . LYS A 1 96 ? 14.770 5.172 -10.570 1.00 71.94 96 LYS A O 1
ATOM 735 N N . ASP A 1 97 ? 16.421 4.064 -9.492 1.00 71.44 97 ASP A N 1
ATOM 736 C CA . ASP A 1 97 ? 17.513 4.873 -10.033 1.00 71.44 97 ASP A CA 1
ATOM 737 C C . ASP A 1 97 ? 17.851 4.373 -11.450 1.00 71.44 97 ASP A C 1
ATOM 739 O O . ASP A 1 97 ? 17.877 3.159 -11.673 1.00 71.44 97 ASP A O 1
ATOM 743 N N . PRO A 1 98 ? 18.092 5.254 -12.438 1.00 67.94 98 PRO A N 1
ATOM 744 C CA . PRO A 1 98 ? 18.663 4.842 -13.720 1.00 67.94 98 PRO A CA 1
ATOM 745 C C . PRO A 1 98 ? 19.958 4.016 -13.611 1.00 67.94 98 PRO A C 1
ATOM 747 O O . PRO A 1 98 ? 20.247 3.287 -14.562 1.00 67.94 98 PRO A O 1
ATOM 750 N N . ASP A 1 99 ? 20.701 4.106 -12.502 1.00 67.94 99 ASP A N 1
ATOM 751 C CA . ASP A 1 99 ? 21.969 3.385 -12.293 1.00 67.94 99 ASP A CA 1
ATOM 752 C C . ASP A 1 99 ? 21.840 2.045 -11.530 1.00 67.94 99 ASP A C 1
ATOM 754 O O . ASP A 1 99 ? 22.828 1.337 -11.369 1.00 67.94 99 ASP A O 1
ATOM 758 N N . ASP A 1 100 ? 20.636 1.645 -11.093 1.00 64.75 100 ASP A N 1
ATOM 759 C CA . ASP A 1 100 ? 20.408 0.389 -10.344 1.00 64.75 100 ASP A CA 1
ATOM 760 C C . ASP A 1 100 ? 20.397 -0.861 -11.269 1.00 64.75 100 ASP A C 1
ATOM 762 O O . ASP A 1 100 ? 19.449 -1.653 -11.255 1.00 64.75 100 ASP A O 1
ATOM 766 N N . ARG A 1 101 ? 21.394 -1.017 -12.151 1.00 59.38 101 ARG A N 1
ATOM 767 C CA . ARG A 1 101 ? 21.472 -2.124 -13.125 1.00 59.38 101 ARG A CA 1
ATOM 768 C C . ARG A 1 101 ? 22.359 -3.285 -12.698 1.00 59.38 101 ARG A C 1
ATOM 770 O O . ARG A 1 101 ? 23.506 -3.037 -12.275 1.00 59.38 101 ARG A O 1
#

Secondary structure (DSSP, 8-state):
-HHHHHHHHHHHHHHTS----------S-S----TTT----EEEEE---B-SGGGS--SSS---TT--HHHHHHHHHHHHHHH--SEEEEES--BPPTT--

InterPro domains:
  IPR029052 Metallo-dependent phosphatase-like [SSF56300] (37-92)

Sequence (101 aa):
MGILHLLFLLLLVAAVEGRKEKSGGGGGWGLRFRSGSGTFKVVQVADMHYADGRRTGCLDVEVAAGCSDLNTTAFLYRLFRAEDPDLVVFTGRRKKDPDDR

Foldseek 3Di:
DVVVVVVVVVVVVVVPPDPDPPPPPDPDDDQDADPPPSDAFEAEAEDQQADDFQVAAGAPDPDDPSHHCVVVVVVVVVVCVVRVHSYYHYDYDPHHDPPRD